Protein AF-G9K355-F1 (afdb_monomer)

InterPro domains:
  IPR012674 Calycin [G3DSA:2.40.128.20] (69-148)
  IPR012674 Calycin [SSF50814] (3-148)
  IPR018804 Luciferase catalytic domain [PF10285] (1-148)

Sequence (148 aa):
EVISIADNLLAQSELDNTLALQNFKAPCPELTKEQAAMCKGFDYGNKRLKLPCGPLPWPAGLPAPGYVPKTDPRHGRWITVSGGQAAFIKEAITSGMLRASEAKKIFAETDHHQTGGMYLRINQHGDVCTVDPFVAKFARAKRTWKSG

Structure (mmCIF, N/CA/C/O backbone):
data_AF-G9K355-F1
#
_entry.id   AF-G9K355-F1
#
loop_
_atom_site.group_PDB
_atom_site.id
_atom_site.type_symbol
_atom_site.label_atom_id
_atom_site.label_alt_id
_atom_site.label_comp_id
_atom_site.label_asym_id
_atom_site.label_entity_id
_atom_site.label_seq_id
_atom_site.pdbx_PDB_ins_code
_atom_site.Cartn_x
_atom_site.Cartn_y
_atom_site.Cartn_z
_atom_site.occupancy
_atom_site.B_iso_or_equiv
_atom_site.auth_seq_id
_atom_site.auth_comp_id
_atom_site.auth_asym_id
_atom_site.auth_atom_id
_atom_site.pdbx_PDB_model_num
ATOM 1 N N . GLU A 1 1 ? -10.717 -1.298 25.288 1.00 92.12 1 GLU A N 1
ATOM 2 C CA . GLU A 1 1 ? -9.354 -0.724 25.373 1.00 92.12 1 GLU A CA 1
ATOM 3 C C . GLU A 1 1 ? -8.768 -0.419 23.996 1.00 92.12 1 GLU A C 1
ATOM 5 O O . GLU A 1 1 ? -8.706 0.751 23.654 1.00 92.12 1 GLU A O 1
ATOM 10 N N . VAL A 1 2 ? -8.438 -1.419 23.165 1.00 95.62 2 VAL A N 1
ATOM 11 C CA . VAL A 1 2 ? -7.789 -1.209 21.844 1.00 95.62 2 VAL A CA 1
ATOM 12 C C . VAL A 1 2 ? -8.532 -0.230 20.924 1.00 95.62 2 VAL A C 1
ATOM 14 O O . VAL A 1 2 ? -7.889 0.594 20.288 1.00 95.62 2 VAL A O 1
ATOM 17 N N . ILE A 1 3 ? -9.869 -0.278 20.881 1.00 94.44 3 ILE A N 1
ATOM 18 C CA . ILE A 1 3 ? -10.679 0.633 20.050 1.00 94.44 3 ILE A CA 1
ATOM 19 C C . ILE A 1 3 ? -10.482 2.093 20.480 1.00 94.44 3 ILE A C 1
ATOM 21 O O . ILE A 1 3 ? -10.147 2.926 19.656 1.00 94.44 3 ILE A O 1
ATOM 25 N N . SER A 1 4 ? -10.565 2.383 21.782 1.00 96.50 4 SER A N 1
ATOM 26 C CA . SER A 1 4 ? -10.357 3.740 22.305 1.00 96.50 4 SER A CA 1
ATOM 27 C C . SER A 1 4 ? -8.949 4.267 22.015 1.00 96.50 4 SER A C 1
ATOM 29 O O . SER A 1 4 ? -8.782 5.456 21.748 1.00 96.50 4 SER A O 1
ATOM 31 N N . ILE A 1 5 ? -7.940 3.389 22.024 1.00 97.81 5 ILE A N 1
ATOM 32 C CA . ILE A 1 5 ? -6.581 3.756 21.612 1.00 97.81 5 ILE A CA 1
ATOM 33 C C . ILE A 1 5 ? -6.556 4.081 20.114 1.00 97.81 5 ILE A C 1
ATOM 35 O O . ILE A 1 5 ? -5.991 5.099 19.729 1.00 97.81 5 ILE A O 1
ATOM 39 N N . ALA A 1 6 ? -7.176 3.247 19.277 1.00 96.50 6 ALA A N 1
ATOM 40 C CA . ALA A 1 6 ? -7.232 3.459 17.834 1.00 96.50 6 ALA A CA 1
ATOM 41 C C . ALA A 1 6 ? -7.961 4.762 17.462 1.00 96.50 6 ALA A C 1
ATOM 43 O O . ALA A 1 6 ? -7.478 5.485 16.595 1.00 96.50 6 ALA A O 1
ATOM 44 N N . ASP A 1 7 ? -9.056 5.094 18.147 1.00 96.50 7 ASP A N 1
ATOM 45 C CA . ASP A 1 7 ? -9.808 6.335 17.929 1.00 96.50 7 ASP A CA 1
ATOM 46 C C . ASP A 1 7 ? -8.967 7.570 18.288 1.00 96.50 7 ASP A C 1
ATOM 48 O O . ASP A 1 7 ? -8.933 8.548 17.542 1.00 96.50 7 ASP A O 1
ATOM 52 N N . ASN A 1 8 ? -8.222 7.510 19.398 1.00 97.38 8 ASN A N 1
ATOM 53 C CA . ASN A 1 8 ? -7.298 8.578 19.783 1.00 97.38 8 ASN A CA 1
ATOM 54 C C . ASN A 1 8 ? -6.145 8.720 18.770 1.00 97.38 8 ASN A C 1
ATOM 56 O O . ASN A 1 8 ? -5.824 9.828 18.347 1.00 97.38 8 ASN A O 1
ATOM 60 N N . LEU A 1 9 ? -5.557 7.605 18.321 1.00 97.81 9 LEU A N 1
ATOM 61 C CA . LEU A 1 9 ? -4.519 7.618 17.283 1.00 97.81 9 LEU A CA 1
ATOM 62 C C . LEU A 1 9 ? -5.033 8.194 15.957 1.00 97.81 9 LEU A C 1
ATOM 64 O O . LEU A 1 9 ? -4.301 8.923 15.291 1.00 97.81 9 LEU A O 1
ATOM 68 N N . LEU A 1 10 ? -6.284 7.905 15.587 1.00 97.19 10 LEU A N 1
ATOM 69 C CA . LEU A 1 10 ? -6.912 8.477 14.399 1.00 97.19 10 LEU A CA 1
ATOM 70 C C . LEU A 1 10 ? -7.043 10.000 14.527 1.00 97.19 10 LEU A C 1
ATOM 72 O O . LEU A 1 10 ? -6.607 10.714 13.628 1.00 97.19 10 LEU A O 1
ATOM 76 N N . ALA A 1 11 ? -7.538 10.501 15.662 1.00 96.94 11 ALA A N 1
ATOM 77 C CA . ALA A 1 11 ? -7.627 11.941 15.910 1.00 96.94 11 ALA A CA 1
ATOM 78 C C . ALA A 1 11 ? -6.247 12.630 15.892 1.00 96.94 11 ALA A C 1
ATOM 80 O O . ALA A 1 11 ? -6.094 13.714 15.335 1.00 96.94 11 ALA A O 1
ATOM 81 N N . GLN A 1 12 ? -5.215 11.992 16.455 1.00 97.12 12 GLN A N 1
ATOM 82 C CA . GLN A 1 12 ? -3.846 12.520 16.418 1.00 97.12 12 GLN A CA 1
ATOM 83 C C . GLN A 1 12 ? -3.256 12.535 15.004 1.00 97.12 12 GLN A C 1
ATOM 85 O O . GLN A 1 12 ? -2.474 13.430 14.687 1.00 97.12 12 GLN A O 1
ATOM 90 N N . SER A 1 13 ? -3.637 11.581 14.148 1.00 96.38 13 SER A N 1
ATOM 91 C CA . SER A 1 13 ? -3.118 11.496 12.779 1.00 96.38 13 SER A CA 1
ATOM 92 C C . SER A 1 13 ? -3.482 12.708 11.914 1.00 96.38 13 SER A C 1
ATOM 94 O O . SER A 1 13 ? -2.720 13.060 11.018 1.00 96.38 13 SER A O 1
ATOM 96 N N . GLU A 1 14 ? -4.587 13.398 12.215 1.00 95.12 14 GLU A N 1
ATOM 97 C CA . GLU A 1 14 ? -5.001 14.624 11.514 1.00 95.12 14 GLU A CA 1
ATOM 98 C C . GLU A 1 14 ? -4.123 15.838 11.857 1.00 95.12 14 GLU A C 1
ATOM 100 O O . GLU A 1 14 ? -4.062 16.804 11.097 1.00 95.12 14 GLU A O 1
ATOM 105 N N . LEU A 1 15 ? -3.434 15.792 13.001 1.00 96.50 15 LEU A N 1
ATOM 106 C CA . LEU A 1 15 ? -2.570 16.864 13.502 1.00 96.50 15 LEU A CA 1
ATOM 107 C C . LEU A 1 15 ? -1.079 16.592 13.245 1.00 96.50 15 LEU A C 1
ATOM 109 O O . LEU A 1 15 ? -0.234 17.453 13.516 1.00 96.50 15 LEU A O 1
ATOM 113 N N . ASP A 1 16 ? -0.742 15.399 12.753 1.00 97.12 16 ASP A N 1
ATOM 114 C CA . ASP A 1 16 ? 0.634 14.967 12.545 1.00 97.12 16 ASP A CA 1
ATOM 115 C C . ASP A 1 16 ? 1.295 15.746 11.397 1.00 97.12 16 ASP A C 1
ATOM 117 O O . ASP A 1 16 ? 0.822 15.771 10.263 1.00 97.12 16 ASP A O 1
ATOM 121 N N . ASN A 1 17 ? 2.429 16.377 11.703 1.00 97.06 17 ASN A N 1
ATOM 122 C CA . ASN A 1 17 ? 3.250 17.118 10.746 1.00 97.06 17 ASN A CA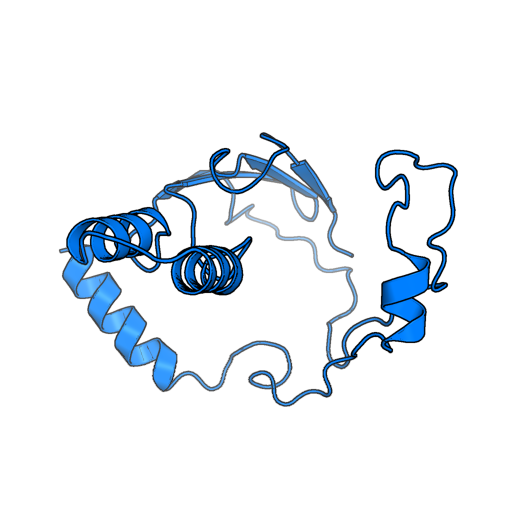 1
ATOM 123 C C . ASN A 1 17 ? 4.588 16.415 10.451 1.00 97.06 17 ASN A C 1
ATOM 125 O O . ASN A 1 17 ? 5.520 17.044 9.936 1.00 97.06 17 ASN A O 1
ATOM 129 N N . THR A 1 18 ? 4.694 15.125 10.777 1.00 97.81 18 THR A N 1
ATOM 130 C CA . THR A 1 18 ? 5.884 14.280 10.586 1.00 97.81 18 THR A CA 1
ATOM 131 C C . THR A 1 18 ? 5.720 13.236 9.474 1.00 97.81 18 THR A C 1
ATOM 133 O O . THR A 1 18 ? 6.563 12.350 9.312 1.00 97.81 18 THR A O 1
ATOM 136 N N . LEU A 1 19 ? 4.667 13.352 8.658 1.00 97.81 19 LEU A N 1
ATOM 137 C CA . LEU A 1 19 ? 4.384 12.428 7.565 1.00 97.81 19 LEU A CA 1
ATOM 138 C C . LEU A 1 19 ? 5.457 12.510 6.463 1.00 97.81 19 LEU A C 1
ATOM 140 O O . LEU A 1 19 ? 6.082 13.547 6.210 1.00 97.81 19 LEU A O 1
ATOM 144 N N . ALA A 1 20 ? 5.651 11.388 5.766 1.00 96.56 20 ALA A N 1
ATOM 145 C CA . ALA A 1 20 ? 6.622 11.267 4.682 1.00 96.56 20 ALA A CA 1
ATOM 146 C C . ALA A 1 20 ? 6.369 12.276 3.542 1.00 96.56 20 ALA A C 1
ATOM 148 O O . ALA A 1 20 ? 5.299 12.874 3.425 1.00 96.56 20 ALA A O 1
ATOM 149 N N . LEU A 1 21 ? 7.370 12.449 2.668 1.00 96.94 21 LEU A N 1
ATOM 150 C CA . LEU A 1 21 ? 7.280 13.331 1.494 1.00 96.94 21 LEU A CA 1
ATOM 151 C C . LEU A 1 21 ? 6.890 14.777 1.861 1.00 96.94 21 LEU A C 1
ATOM 153 O O . LEU A 1 21 ? 6.115 15.421 1.156 1.00 96.94 21 LEU A O 1
ATOM 157 N N . GLN A 1 22 ? 7.437 15.279 2.975 1.00 96.56 22 GLN A N 1
ATOM 158 C CA . GLN A 1 22 ? 7.167 16.622 3.507 1.00 96.56 22 GLN A CA 1
ATOM 159 C C . GLN A 1 22 ? 5.674 16.841 3.803 1.00 96.56 22 GLN A C 1
ATOM 161 O O . GLN A 1 22 ? 5.099 17.850 3.396 1.00 96.56 22 GLN A O 1
ATOM 166 N N . ASN A 1 23 ? 5.033 15.890 4.487 1.00 96.81 23 ASN A N 1
ATOM 167 C CA . ASN A 1 23 ? 3.577 15.847 4.649 1.00 96.81 23 ASN A CA 1
ATOM 168 C C . ASN A 1 23 ? 2.828 15.811 3.311 1.00 96.81 23 ASN A C 1
ATOM 170 O O . ASN A 1 23 ? 1.872 16.555 3.105 1.00 96.81 23 ASN A O 1
ATOM 174 N N . PHE A 1 24 ? 3.313 14.979 2.384 1.00 96.94 24 PHE A N 1
ATOM 175 C CA . PHE A 1 24 ? 2.793 14.845 1.016 1.00 96.94 24 PHE A CA 1
ATOM 176 C C . PHE A 1 24 ? 2.769 16.149 0.195 1.00 96.94 24 PHE A C 1
ATOM 178 O O . PHE A 1 24 ? 2.053 16.242 -0.799 1.00 96.94 24 PHE A O 1
ATOM 185 N N . LYS A 1 25 ? 3.570 17.153 0.579 1.00 96.94 25 LYS A N 1
ATOM 186 C CA . LYS A 1 25 ? 3.721 18.416 -0.165 1.00 96.94 25 LYS A CA 1
ATOM 187 C C . LYS A 1 25 ? 4.768 18.328 -1.274 1.00 96.94 25 LYS A C 1
ATOM 189 O O . LYS A 1 25 ? 4.823 19.211 -2.127 1.00 96.94 25 LYS A O 1
ATOM 194 N N . ALA A 1 26 ? 5.615 17.296 -1.260 1.00 97.00 26 ALA A N 1
ATOM 195 C CA . ALA A 1 26 ? 6.572 17.074 -2.335 1.00 97.00 26 ALA A CA 1
ATOM 196 C C . ALA A 1 26 ? 5.842 16.813 -3.672 1.00 97.00 26 ALA A C 1
ATOM 198 O O . ALA A 1 26 ? 4.801 16.151 -3.673 1.00 97.00 26 ALA A O 1
ATOM 199 N N . PRO A 1 27 ? 6.373 17.287 -4.816 1.00 97.38 27 PRO A N 1
ATOM 200 C CA . PRO A 1 27 ? 5.749 17.068 -6.119 1.00 97.38 27 PRO A CA 1
ATOM 201 C C . PRO A 1 27 ? 5.532 15.579 -6.427 1.00 97.38 27 PRO A C 1
ATOM 203 O O . PRO A 1 27 ? 6.479 14.789 -6.459 1.00 97.38 27 PRO A O 1
ATOM 206 N N . CYS A 1 28 ? 4.277 15.206 -6.679 1.00 97.81 28 CYS A N 1
ATOM 207 C CA . CYS A 1 28 ? 3.904 13.850 -7.064 1.00 97.81 28 CYS A CA 1
ATOM 208 C C . CYS A 1 28 ? 4.003 13.698 -8.591 1.00 97.81 28 CYS A C 1
ATOM 210 O O . CYS A 1 28 ? 3.416 14.512 -9.308 1.00 97.81 28 CYS A O 1
ATOM 212 N N . PRO A 1 29 ? 4.734 12.701 -9.116 1.00 97.38 29 PRO A N 1
ATOM 213 C CA . PRO A 1 29 ? 4.760 12.450 -10.546 1.00 97.38 29 PRO A CA 1
ATOM 214 C C . PRO A 1 29 ? 3.432 11.849 -11.016 1.00 97.38 29 PRO A C 1
ATOM 216 O O . PRO A 1 29 ? 2.799 11.067 -10.307 1.00 97.38 29 PRO A O 1
ATOM 219 N N . GLU A 1 30 ? 3.055 12.149 -12.253 1.00 97.50 30 GLU A N 1
ATOM 220 C CA . GLU A 1 30 ? 1.852 11.618 -12.887 1.00 97.50 30 GLU A CA 1
ATOM 221 C C . GLU A 1 30 ? 2.193 11.123 -14.296 1.00 97.50 30 GLU A C 1
ATOM 223 O O . GLU A 1 30 ? 2.982 11.745 -15.010 1.00 97.50 30 GLU A O 1
ATOM 228 N N . LEU A 1 31 ? 1.625 9.981 -14.689 1.00 97.31 31 LEU A N 1
ATOM 229 C CA . LEU A 1 31 ? 1.750 9.487 -16.059 1.00 97.31 31 LEU A CA 1
ATOM 230 C C . LEU A 1 31 ? 0.796 10.256 -16.968 1.00 97.31 31 LEU A C 1
ATOM 232 O O . LEU A 1 31 ? -0.365 10.468 -16.620 1.00 97.31 31 LEU A O 1
ATOM 236 N N . THR A 1 32 ? 1.247 10.605 -18.170 1.00 97.88 32 THR A N 1
ATOM 237 C CA . THR A 1 32 ? 0.348 11.214 -19.155 1.00 97.88 32 THR A CA 1
ATOM 238 C C . THR A 1 32 ? -0.700 10.207 -19.639 1.00 97.88 32 THR A C 1
ATOM 240 O O . THR A 1 32 ? -0.538 8.985 -19.518 1.00 97.88 32 THR A O 1
ATOM 243 N N . LYS A 1 33 ? -1.783 10.707 -20.248 1.00 97.81 33 LYS A N 1
ATOM 244 C CA . LYS A 1 33 ? -2.827 9.850 -20.837 1.00 97.81 33 LYS A CA 1
ATOM 245 C C . LYS A 1 33 ? -2.252 8.906 -21.894 1.00 97.81 33 LYS A C 1
ATOM 247 O O . LYS A 1 33 ? -2.664 7.750 -21.972 1.00 97.81 33 LYS A O 1
ATOM 252 N N . GLU A 1 34 ? -1.284 9.378 -22.671 1.00 97.25 34 GLU A N 1
ATOM 253 C CA . GLU A 1 34 ? -0.599 8.609 -23.709 1.00 97.25 34 GLU A CA 1
ATOM 254 C C . GLU A 1 34 ? 0.245 7.493 -23.087 1.00 97.25 34 GLU A C 1
ATOM 256 O O . GLU A 1 34 ? 0.138 6.342 -23.506 1.00 97.25 34 GLU A O 1
ATOM 261 N N . GLN A 1 35 ? 1.023 7.797 -22.042 1.00 97.69 35 GLN A N 1
ATOM 262 C CA . GLN A 1 35 ? 1.815 6.797 -21.318 1.00 97.69 35 GLN A CA 1
ATOM 263 C C . GLN A 1 35 ? 0.931 5.708 -20.697 1.00 97.69 35 GLN A C 1
ATOM 265 O O . GLN A 1 35 ? 1.237 4.520 -20.812 1.00 97.69 35 GLN A O 1
ATOM 270 N N . ALA A 1 36 ? -0.189 6.094 -20.080 1.00 97.25 36 ALA A N 1
ATOM 271 C CA . ALA A 1 36 ? -1.155 5.144 -19.535 1.00 97.25 36 ALA A CA 1
ATOM 272 C C . ALA A 1 36 ? -1.782 4.269 -20.637 1.00 97.25 36 ALA A C 1
ATOM 274 O O . ALA A 1 36 ? -1.924 3.056 -20.460 1.00 97.25 36 ALA A O 1
ATOM 275 N N . ALA A 1 37 ? -2.110 4.859 -21.792 1.00 97.38 37 ALA A N 1
ATOM 276 C CA . ALA A 1 37 ? -2.657 4.131 -22.933 1.00 97.38 37 ALA A CA 1
ATOM 277 C C . ALA A 1 37 ? -1.663 3.106 -23.506 1.00 97.38 37 ALA A C 1
ATOM 279 O O . ALA A 1 37 ? -2.071 1.984 -23.806 1.00 97.38 37 ALA A O 1
ATOM 280 N N . MET A 1 38 ? -0.370 3.444 -23.590 1.00 97.12 38 MET A N 1
ATOM 281 C CA . MET A 1 38 ? 0.685 2.528 -24.059 1.00 97.12 38 MET A CA 1
ATOM 282 C C . MET A 1 38 ? 0.816 1.266 -23.196 1.00 97.12 38 MET A C 1
ATOM 284 O O . MET A 1 38 ? 1.200 0.211 -23.693 1.00 97.12 38 MET A O 1
ATOM 288 N N . CYS A 1 39 ? 0.503 1.360 -21.904 1.00 97.31 39 CYS A N 1
ATOM 289 C CA . CYS A 1 39 ? 0.598 0.240 -20.969 1.00 97.31 39 CYS A CA 1
ATOM 290 C C . CYS A 1 39 ? -0.654 -0.656 -20.954 1.00 97.31 39 CYS A C 1
ATOM 292 O O . CYS A 1 39 ? -0.656 -1.711 -20.313 1.00 97.31 39 CYS A O 1
ATOM 294 N N . LYS A 1 40 ? -1.734 -0.276 -21.648 1.00 97.38 40 LYS A N 1
ATOM 295 C CA . LYS A 1 40 ? -2.981 -1.046 -21.652 1.00 97.38 40 LYS A CA 1
ATOM 296 C C . LYS A 1 40 ? -2.790 -2.385 -22.374 1.00 97.38 40 LYS A C 1
ATOM 298 O O . LYS A 1 40 ? -2.435 -2.423 -23.544 1.00 97.38 40 LYS A O 1
ATOM 303 N N . GLY A 1 41 ? -3.072 -3.487 -21.676 1.00 96.94 41 GLY A N 1
ATOM 304 C CA . GLY A 1 41 ? -2.901 -4.845 -22.208 1.00 96.94 41 GLY A CA 1
ATOM 305 C C . GLY A 1 41 ? -1.461 -5.371 -22.159 1.00 96.94 41 GLY A C 1
ATOM 306 O O . GLY A 1 41 ? -1.195 -6.439 -22.703 1.00 96.94 41 GLY A O 1
ATOM 307 N N . PHE A 1 42 ? -0.540 -4.651 -21.510 1.00 97.69 42 PHE A N 1
ATOM 308 C CA . PHE A 1 42 ? 0.834 -5.106 -21.316 1.00 97.69 42 PHE A CA 1
ATOM 309 C C . PHE A 1 42 ? 0.909 -6.368 -20.438 1.00 97.69 42 PHE A C 1
ATOM 311 O O . PHE A 1 42 ? 0.195 -6.496 -19.442 1.00 97.69 42 PHE A O 1
ATOM 318 N N . ASP A 1 43 ? 1.818 -7.286 -20.775 1.00 97.38 43 ASP A N 1
ATOM 319 C CA . ASP A 1 43 ? 2.098 -8.477 -19.969 1.00 97.38 43 ASP A CA 1
ATOM 320 C C . ASP A 1 43 ? 3.027 -8.139 -18.789 1.00 97.38 43 ASP A C 1
ATOM 322 O O . ASP A 1 43 ? 4.250 -8.283 -18.853 1.00 97.38 43 ASP A O 1
ATOM 326 N N . TYR A 1 44 ? 2.423 -7.712 -17.676 1.00 96.56 44 TYR A N 1
ATOM 327 C CA . TYR A 1 44 ? 3.120 -7.407 -16.418 1.00 96.56 44 TYR A CA 1
ATOM 328 C C . TYR A 1 44 ? 3.780 -8.628 -15.748 1.00 96.56 44 TYR A C 1
ATOM 330 O O . TYR A 1 44 ? 4.545 -8.464 -14.793 1.00 96.56 44 TYR A O 1
ATOM 338 N N . GLY A 1 45 ? 3.486 -9.852 -16.201 1.00 96.00 45 GLY A N 1
ATOM 339 C CA . GLY A 1 45 ? 4.111 -11.075 -15.694 1.00 96.00 45 GLY A CA 1
ATOM 340 C C . GLY A 1 45 ? 5.473 -11.358 -16.330 1.00 96.00 45 GLY A C 1
ATOM 341 O O . GLY A 1 45 ? 6.306 -12.048 -15.730 1.00 96.00 45 GLY A O 1
ATOM 342 N N . ASN A 1 46 ? 5.731 -10.811 -17.519 1.00 97.06 46 ASN A N 1
ATOM 343 C CA . ASN A 1 46 ? 6.932 -11.113 -18.281 1.00 97.06 46 ASN A CA 1
ATOM 344 C C . ASN A 1 46 ? 8.107 -10.197 -17.921 1.00 97.06 46 ASN A C 1
ATOM 346 O O . ASN A 1 46 ? 8.254 -9.078 -18.407 1.00 97.06 46 ASN A O 1
ATOM 350 N N . LYS A 1 47 ? 9.029 -10.744 -17.126 1.00 96.69 47 LYS A N 1
ATOM 351 C CA . LYS A 1 47 ? 10.227 -10.041 -16.638 1.00 96.69 47 LYS A CA 1
ATOM 352 C C . LYS A 1 47 ? 11.251 -9.680 -17.723 1.00 96.69 47 LYS A C 1
ATOM 354 O O . LYS A 1 47 ? 12.224 -9.002 -17.409 1.00 96.69 47 LYS A O 1
ATOM 359 N N . ARG A 1 48 ? 11.090 -10.164 -18.962 1.00 97.31 48 ARG A N 1
ATOM 360 C CA . ARG A 1 48 ? 11.984 -9.841 -20.091 1.00 97.31 48 ARG A CA 1
ATOM 361 C C . ARG A 1 48 ? 11.533 -8.602 -20.863 1.00 97.31 48 ARG A C 1
ATOM 363 O O . ARG A 1 48 ? 12.315 -8.072 -21.649 1.00 97.31 48 ARG A O 1
ATOM 370 N N . LEU A 1 49 ? 10.293 -8.158 -20.666 1.00 97.62 49 LEU A N 1
ATOM 371 C CA . LEU A 1 49 ? 9.75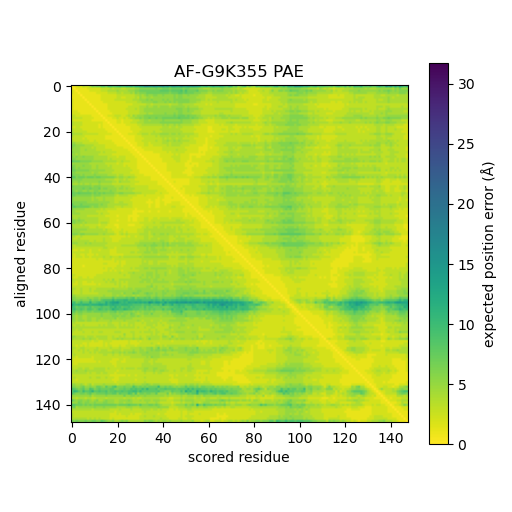1 -6.993 -21.350 1.00 97.62 49 LEU A CA 1
ATOM 372 C C . LEU A 1 49 ? 10.086 -5.712 -20.585 1.00 97.62 49 LEU A C 1
ATOM 374 O O . LEU A 1 49 ? 10.039 -5.665 -19.356 1.00 97.62 49 LEU A O 1
ATOM 378 N N . LYS A 1 50 ? 10.406 -4.656 -21.334 1.00 97.81 50 LYS A N 1
ATOM 379 C CA . LYS A 1 50 ? 10.493 -3.296 -20.796 1.00 97.81 50 LYS A CA 1
ATOM 380 C C . LYS A 1 50 ? 9.098 -2.684 -20.760 1.00 97.81 50 LYS A C 1
ATOM 382 O O . LYS A 1 50 ? 8.268 -2.992 -21.613 1.00 97.81 50 LYS A O 1
ATOM 387 N N . LEU A 1 51 ? 8.862 -1.804 -19.793 1.00 97.81 51 LEU A N 1
ATOM 388 C CA . LEU A 1 51 ? 7.593 -1.098 -19.692 1.00 97.81 51 LEU A CA 1
ATOM 389 C C . LEU A 1 51 ? 7.401 -0.177 -20.920 1.00 97.81 51 LEU A C 1
ATOM 391 O O . LEU A 1 51 ? 8.336 0.558 -21.253 1.00 97.81 51 LEU A O 1
ATOM 395 N N . PRO A 1 52 ? 6.229 -0.185 -21.586 1.00 97.56 52 PRO A N 1
ATOM 396 C CA . PRO A 1 52 ? 6.014 0.578 -22.819 1.00 97.56 52 PRO A CA 1
ATOM 397 C C . PRO A 1 52 ? 6.189 2.091 -22.666 1.00 97.56 52 PRO A C 1
ATOM 399 O O . PRO A 1 52 ? 6.697 2.745 -23.570 1.00 97.56 52 PRO A O 1
ATOM 402 N N . CYS A 1 53 ? 5.822 2.651 -21.511 1.00 97.44 53 CYS A N 1
ATOM 403 C CA . CYS A 1 53 ? 5.931 4.084 -21.239 1.00 97.44 53 CYS A CA 1
ATOM 404 C C . CYS A 1 53 ? 7.344 4.545 -20.827 1.00 97.44 53 CYS A C 1
ATOM 406 O O . CYS A 1 53 ? 7.513 5.691 -20.411 1.00 97.44 53 CYS A O 1
ATOM 408 N N . GLY A 1 54 ? 8.349 3.668 -20.913 1.00 96.94 54 GLY A N 1
ATOM 409 C CA . GLY A 1 54 ? 9.710 3.946 -20.463 1.00 96.94 54 GLY A CA 1
ATOM 410 C C . GLY A 1 54 ? 9.897 3.798 -18.945 1.00 96.94 54 GLY A C 1
ATOM 411 O O . GLY A 1 54 ? 9.058 3.200 -18.265 1.00 96.94 54 GLY A O 1
ATOM 412 N N . PRO A 1 55 ? 11.029 4.285 -18.402 1.00 97.62 55 PRO A N 1
ATOM 413 C CA . PRO A 1 55 ? 11.295 4.265 -16.967 1.00 97.62 55 PRO A CA 1
ATOM 414 C C . PRO A 1 55 ? 10.230 5.045 -16.192 1.00 97.62 55 PRO A C 1
ATOM 416 O O . PRO A 1 55 ? 9.917 6.182 -16.540 1.00 97.62 55 PRO A O 1
ATOM 419 N N . LEU A 1 56 ? 9.697 4.447 -15.125 1.00 97.88 56 LEU A N 1
AT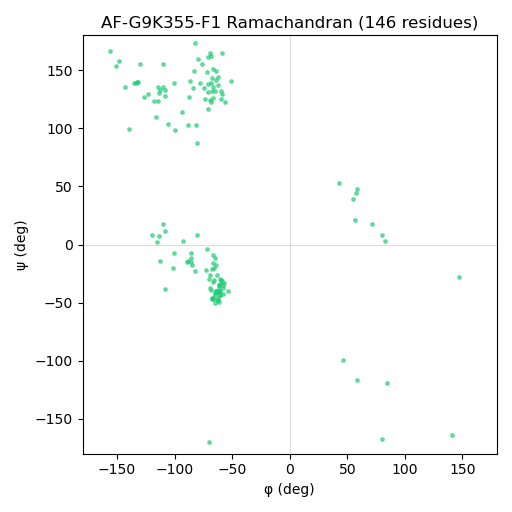OM 420 C CA . LEU A 1 56 ? 8.765 5.148 -14.247 1.00 97.88 56 LEU A CA 1
ATOM 421 C C . LEU A 1 56 ? 9.495 6.258 -13.474 1.00 97.88 56 LEU A C 1
ATOM 423 O O . LEU A 1 56 ? 10.614 6.030 -13.003 1.00 97.88 56 LEU A O 1
ATOM 427 N N . PRO A 1 57 ? 8.879 7.441 -13.320 1.00 97.06 57 PRO A N 1
ATOM 428 C CA . PRO A 1 57 ? 9.451 8.510 -12.519 1.00 97.06 57 PRO A CA 1
ATOM 429 C C . PRO A 1 57 ? 9.469 8.114 -11.039 1.00 97.06 57 PRO A C 1
ATOM 431 O O . PRO A 1 57 ? 8.464 7.667 -10.485 1.00 97.06 57 PRO A O 1
ATOM 434 N N . TRP A 1 58 ? 10.610 8.314 -10.382 1.00 97.31 58 TRP A N 1
ATOM 435 C CA . TRP A 1 58 ? 10.683 8.236 -8.926 1.00 97.31 58 TRP A CA 1
ATOM 436 C C . TRP A 1 58 ? 9.970 9.446 -8.305 1.00 97.31 58 TRP A C 1
ATOM 438 O O . TRP A 1 58 ? 10.143 10.563 -8.801 1.00 97.31 58 TRP A O 1
ATOM 448 N N . PRO A 1 59 ? 9.184 9.269 -7.229 1.00 96.94 59 PRO A N 1
ATOM 449 C CA . PRO A 1 59 ? 8.537 10.389 -6.561 1.00 96.94 59 PRO A CA 1
ATOM 450 C C . PRO A 1 59 ? 9.568 11.303 -5.893 1.00 96.94 59 PRO A C 1
ATOM 452 O O . PRO A 1 59 ? 10.503 10.836 -5.234 1.00 96.94 59 PRO A O 1
ATOM 455 N N . ALA A 1 60 ? 9.392 12.616 -6.053 1.00 96.69 60 ALA A N 1
ATOM 456 C CA . ALA A 1 60 ? 10.289 13.597 -5.461 1.00 96.69 60 ALA A CA 1
ATOM 457 C C . ALA A 1 60 ? 10.254 13.497 -3.927 1.00 96.69 60 ALA A C 1
ATOM 459 O O . ALA A 1 60 ? 9.194 13.364 -3.322 1.00 96.69 60 ALA A O 1
ATOM 460 N N . GLY A 1 61 ? 11.424 13.567 -3.289 1.00 95.44 61 GLY A N 1
ATOM 461 C CA . GLY A 1 61 ? 11.544 13.471 -1.831 1.00 95.44 61 GLY A CA 1
ATOM 46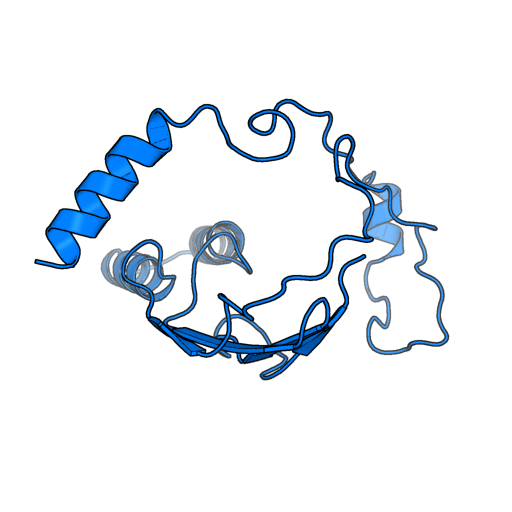2 C C . GLY A 1 61 ? 11.559 12.045 -1.268 1.00 95.44 61 GLY A C 1
ATOM 463 O O . GLY A 1 61 ? 11.635 11.895 -0.048 1.00 95.44 61 GLY A O 1
ATOM 464 N N . LEU A 1 62 ? 11.526 11.002 -2.109 1.00 96.88 62 LEU A N 1
ATOM 465 C CA . LEU A 1 62 ? 11.768 9.634 -1.649 1.00 96.88 62 LEU A CA 1
ATOM 466 C C . LEU A 1 62 ? 13.232 9.481 -1.186 1.00 96.88 62 LEU A C 1
ATOM 468 O O . LEU A 1 62 ? 14.143 9.786 -1.960 1.00 96.88 62 LEU A O 1
ATOM 472 N N . PRO A 1 63 ? 13.492 9.009 0.048 1.00 96.88 63 PRO A N 1
ATOM 473 C CA . PRO A 1 63 ? 14.853 8.785 0.516 1.00 96.88 63 PRO A CA 1
ATOM 474 C C . PRO A 1 63 ? 15.515 7.636 -0.252 1.00 96.88 63 PRO A C 1
ATOM 476 O O . PRO A 1 63 ? 14.882 6.624 -0.556 1.00 96.88 63 PRO A O 1
ATOM 479 N N . ALA A 1 64 ? 16.813 7.778 -0.525 1.00 96.56 64 ALA A N 1
ATOM 480 C CA . ALA A 1 64 ? 17.612 6.705 -1.102 1.00 96.56 64 ALA A CA 1
ATOM 481 C C . ALA A 1 64 ? 17.708 5.502 -0.135 1.00 96.56 64 ALA A C 1
ATOM 483 O O . ALA A 1 64 ? 17.707 5.688 1.088 1.00 96.56 64 ALA A O 1
ATOM 484 N N . PRO A 1 65 ? 17.816 4.266 -0.654 1.00 97.44 65 PRO A N 1
ATOM 485 C CA . PRO A 1 65 ? 18.020 3.089 0.181 1.00 97.44 65 PRO A CA 1
ATOM 486 C C . PRO A 1 65 ? 19.422 3.090 0.815 1.00 97.44 65 PRO A C 1
ATOM 488 O O . PRO A 1 65 ? 20.326 3.800 0.379 1.00 97.44 65 PRO A O 1
ATOM 491 N N . GLY A 1 66 ? 19.617 2.253 1.837 1.00 96.94 66 GLY A N 1
ATOM 492 C CA . GLY A 1 66 ? 20.926 2.029 2.466 1.00 96.94 66 GLY A CA 1
ATOM 493 C C . GLY A 1 66 ? 20.850 1.742 3.964 1.00 96.94 66 GLY A C 1
ATOM 494 O O . GLY A 1 66 ? 21.686 1.021 4.504 1.00 96.94 66 GLY A O 1
ATOM 495 N N . TYR A 1 67 ? 19.817 2.250 4.640 1.00 97.88 67 TYR A N 1
ATOM 496 C CA . TYR A 1 67 ? 19.562 1.902 6.034 1.00 97.88 67 TYR A CA 1
ATOM 497 C C . TYR A 1 67 ? 19.064 0.454 6.163 1.00 97.88 67 TYR A C 1
ATOM 499 O O . TYR A 1 67 ? 18.121 0.052 5.482 1.00 97.88 67 TYR A O 1
ATOM 507 N N . VAL A 1 68 ? 19.668 -0.301 7.086 1.00 98.25 68 VAL A N 1
ATOM 508 C CA . VAL A 1 68 ? 19.297 -1.687 7.405 1.00 98.25 68 VAL A CA 1
ATOM 509 C C . VAL A 1 68 ? 18.792 -1.749 8.853 1.00 98.25 68 VAL A C 1
ATOM 511 O O . VAL A 1 68 ? 19.609 -1.592 9.772 1.00 98.25 68 VAL A O 1
ATOM 514 N N . PRO A 1 69 ? 17.482 -1.980 9.077 1.00 97.50 69 PRO A N 1
ATOM 515 C CA . PRO A 1 69 ? 16.905 -2.195 10.404 1.00 97.50 69 PRO A CA 1
ATOM 516 C C . PRO A 1 69 ? 17.658 -3.262 11.207 1.00 97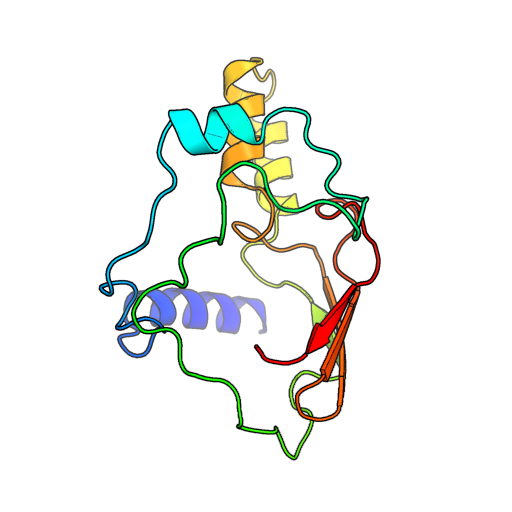.50 69 PRO A C 1
ATOM 518 O O . PRO A 1 69 ? 18.085 -4.272 10.655 1.00 97.50 69 PRO A O 1
ATOM 521 N N . LYS A 1 70 ? 17.836 -3.031 12.513 1.00 97.88 70 LYS A N 1
ATOM 522 C CA . LYS A 1 70 ? 18.648 -3.905 13.384 1.00 97.88 70 LYS A CA 1
ATOM 523 C C . LYS A 1 70 ? 17.841 -4.867 14.250 1.00 97.88 70 LYS A C 1
ATOM 525 O O . LYS A 1 70 ? 18.397 -5.842 14.733 1.00 97.88 70 LYS A O 1
ATOM 530 N N . THR A 1 71 ? 16.560 -4.582 14.461 1.00 97.81 71 THR A N 1
ATOM 531 C CA . THR A 1 71 ? 15.698 -5.309 15.406 1.00 97.81 71 THR A CA 1
ATOM 532 C C . THR A 1 71 ? 14.489 -5.964 14.743 1.00 97.81 71 THR A C 1
ATOM 534 O O . THR A 1 71 ? 13.603 -6.434 15.446 1.00 97.81 71 THR A O 1
ATOM 537 N N . ASP A 1 72 ? 14.424 -5.957 13.408 1.00 97.75 72 ASP A N 1
ATOM 538 C CA . ASP A 1 72 ? 13.306 -6.483 12.614 1.00 97.75 72 ASP A CA 1
ATOM 539 C C . ASP A 1 72 ? 11.909 -6.125 13.173 1.00 97.75 72 ASP A C 1
ATOM 541 O O . ASP A 1 72 ? 11.060 -7.000 13.354 1.00 97.75 72 ASP A O 1
ATOM 545 N N . PRO A 1 73 ? 11.624 -4.830 13.435 1.00 97.94 73 PRO A N 1
ATOM 546 C CA . PRO A 1 73 ? 10.459 -4.412 14.222 1.00 97.94 73 PRO A CA 1
ATOM 547 C C . PRO A 1 73 ? 9.113 -4.707 13.551 1.00 97.94 73 PRO A C 1
ATOM 549 O O . PRO A 1 73 ? 8.073 -4.645 14.200 1.00 97.94 73 PRO A O 1
ATOM 552 N N . ARG A 1 74 ? 9.101 -4.990 12.243 1.00 97.00 74 ARG A N 1
ATOM 553 C CA . ARG A 1 74 ? 7.877 -5.334 11.511 1.00 97.00 74 ARG A CA 1
ATOM 554 C C . ARG A 1 74 ? 7.582 -6.828 11.545 1.00 97.00 74 ARG A C 1
ATOM 556 O O . ARG A 1 74 ? 6.468 -7.203 11.181 1.00 97.00 74 ARG A O 1
ATOM 563 N N . HIS A 1 75 ? 8.543 -7.669 11.935 1.00 98.25 75 HIS A N 1
ATOM 564 C CA . HIS A 1 75 ? 8.367 -9.117 11.959 1.00 98.25 75 HIS A CA 1
ATOM 565 C C . HIS A 1 75 ? 7.207 -9.495 12.888 1.00 98.25 75 HIS A C 1
ATOM 567 O O . HIS A 1 75 ? 7.185 -9.122 14.058 1.00 98.25 75 HIS A O 1
ATOM 573 N N . GLY A 1 76 ? 6.232 -10.244 12.373 1.00 98.00 76 GLY A N 1
ATOM 574 C CA . GLY A 1 76 ? 5.083 -10.689 13.155 1.00 98.00 76 GLY A CA 1
ATOM 575 C C . GLY A 1 76 ? 3.760 -10.656 12.399 1.00 98.00 76 GLY A C 1
ATOM 576 O O . GLY A 1 76 ? 3.702 -10.606 11.166 1.00 98.00 76 GLY A O 1
ATOM 577 N N . ARG A 1 77 ? 2.669 -10.723 13.169 1.00 98.00 77 ARG A N 1
ATOM 578 C CA . ARG A 1 77 ? 1.292 -10.689 12.669 1.00 98.00 77 ARG A CA 1
ATOM 579 C C . ARG A 1 77 ? 0.593 -9.424 13.152 1.00 98.00 77 ARG A C 1
ATOM 581 O O . ARG A 1 77 ? 0.440 -9.223 14.351 1.00 98.00 77 ARG A O 1
ATOM 588 N N . TRP A 1 78 ? 0.099 -8.651 12.198 1.00 97.81 78 TRP A N 1
ATOM 589 C CA . TRP A 1 78 ? -0.606 -7.393 12.396 1.00 97.81 78 TRP A CA 1
ATOM 590 C C . TRP A 1 78 ? -2.083 -7.596 12.082 1.00 97.81 78 TRP A C 1
ATOM 592 O O . TRP A 1 78 ? -2.413 -8.202 11.060 1.00 97.81 78 TRP A O 1
ATOM 602 N N . ILE A 1 79 ? -2.962 -7.111 12.955 1.00 97.38 79 ILE A N 1
ATOM 603 C CA . ILE A 1 79 ? -4.415 -7.180 12.783 1.00 97.38 79 ILE A CA 1
ATOM 604 C C . ILE A 1 79 ? -4.940 -5.766 12.585 1.00 97.38 79 ILE A C 1
ATOM 606 O O . ILE A 1 79 ? -4.573 -4.853 13.323 1.00 97.38 79 ILE A O 1
ATOM 610 N N . THR A 1 80 ? -5.785 -5.590 11.577 1.00 96.94 80 THR A N 1
ATOM 611 C CA . THR A 1 80 ? -6.363 -4.287 11.256 1.00 96.94 80 THR A CA 1
ATOM 612 C C . THR A 1 80 ? -7.420 -3.920 12.289 1.00 96.94 80 THR A C 1
ATOM 614 O O . THR A 1 80 ? -8.363 -4.679 12.502 1.00 96.94 80 THR A O 1
ATOM 617 N N . VAL A 1 81 ? -7.269 -2.749 12.909 1.00 96.12 81 VAL A N 1
ATOM 618 C CA . VAL A 1 81 ? -8.194 -2.231 13.936 1.00 96.12 81 VAL A CA 1
ATOM 619 C C . VAL A 1 81 ? -8.968 -0.988 13.484 1.00 96.12 81 VAL A C 1
ATOM 621 O O . VAL A 1 81 ? -9.965 -0.645 14.102 1.00 96.12 81 VAL A O 1
ATOM 624 N N . SER A 1 82 ? -8.548 -0.346 12.389 1.00 96.00 82 SER A N 1
ATOM 625 C CA . SER A 1 82 ? -9.239 0.766 11.724 1.00 96.00 82 SER A CA 1
ATOM 626 C C . SER A 1 82 ? -8.906 0.760 10.221 1.00 96.00 82 SER A C 1
ATOM 628 O O . SER A 1 82 ? -7.875 0.213 9.823 1.00 96.00 82 SER A O 1
ATOM 630 N N . GLY A 1 83 ? -9.790 1.302 9.375 1.00 94.88 83 GLY A N 1
ATOM 631 C CA . GLY A 1 83 ? -9.569 1.436 7.923 1.00 94.88 83 GLY A CA 1
ATOM 632 C C . GLY A 1 83 ? -9.620 0.135 7.100 1.00 94.88 83 GLY A C 1
ATOM 633 O O . GLY A 1 83 ? -9.119 0.090 5.976 1.00 94.88 83 GLY A O 1
ATOM 634 N N . GLY A 1 84 ? -10.192 -0.948 7.635 1.00 95.19 84 GLY A N 1
ATOM 635 C CA . GLY A 1 84 ? -10.324 -2.224 6.921 1.00 95.19 84 GLY A CA 1
ATOM 636 C C . GLY A 1 84 ? -11.409 -2.192 5.838 1.00 95.19 84 GLY A C 1
ATOM 637 O O . GLY A 1 84 ? -12.534 -1.772 6.101 1.00 95.19 84 GLY A O 1
ATOM 638 N N . GLN A 1 85 ? -11.115 -2.714 4.641 1.00 94.94 85 GLN A N 1
ATOM 639 C CA . GLN A 1 85 ? -12.048 -2.696 3.501 1.00 94.94 85 GLN A CA 1
ATOM 640 C C . GLN A 1 85 ? -13.398 -3.362 3.805 1.00 94.94 85 GLN A C 1
ATOM 642 O O . GLN A 1 85 ? -14.431 -2.938 3.295 1.00 94.94 85 GLN A O 1
ATOM 647 N N . ALA A 1 86 ? -13.407 -4.396 4.651 1.00 92.81 86 ALA A N 1
ATOM 648 C CA . ALA A 1 86 ? -14.627 -5.113 5.013 1.00 92.81 86 ALA A CA 1
ATOM 649 C C . ALA A 1 86 ? -15.692 -4.200 5.651 1.00 92.81 86 ALA A C 1
ATOM 651 O O . ALA A 1 86 ? -16.881 -4.436 5.448 1.00 92.81 86 ALA A O 1
ATOM 652 N N . ALA A 1 87 ? -15.283 -3.149 6.375 1.00 93.38 87 ALA A N 1
ATOM 653 C CA . ALA A 1 87 ? -16.209 -2.170 6.945 1.00 93.38 87 ALA A CA 1
ATOM 654 C C . ALA A 1 87 ? -16.919 -1.364 5.843 1.00 93.38 87 ALA A C 1
ATOM 656 O O . ALA A 1 87 ? -18.145 -1.297 5.834 1.00 93.38 87 ALA A O 1
ATOM 657 N N . PHE A 1 88 ? -16.164 -0.868 4.857 1.00 93.88 88 PHE A N 1
ATOM 658 C CA . PHE A 1 88 ? -16.706 -0.143 3.702 1.00 93.88 88 PHE A CA 1
ATOM 659 C C . PHE A 1 88 ? -17.604 -1.025 2.826 1.00 93.88 88 PHE A C 1
ATOM 661 O O . PHE A 1 88 ? -18.662 -0.593 2.378 1.00 93.88 88 PHE A O 1
ATOM 668 N N . ILE A 1 89 ? -17.228 -2.292 2.612 1.00 92.31 89 ILE A N 1
ATOM 669 C CA . ILE A 1 89 ? -18.068 -3.246 1.872 1.00 92.31 89 ILE A CA 1
ATOM 670 C C . ILE A 1 89 ? -19.382 -3.497 2.622 1.00 92.31 89 ILE A C 1
ATOM 672 O O . ILE A 1 89 ? -20.439 -3.550 2.001 1.00 92.31 89 ILE A O 1
ATOM 676 N N . LYS A 1 90 ? -19.346 -3.630 3.953 1.00 93.38 90 LYS A N 1
ATOM 677 C CA . LYS A 1 90 ? -20.559 -3.807 4.761 1.00 93.38 90 LYS A CA 1
ATOM 678 C C . LYS A 1 90 ? -21.488 -2.594 4.661 1.00 93.38 90 LYS A C 1
ATOM 680 O O . LYS A 1 90 ? -22.699 -2.771 4.542 1.00 93.38 90 LYS A O 1
ATOM 685 N N . GLU A 1 91 ? -20.937 -1.387 4.678 1.00 93.25 91 GLU A N 1
ATOM 686 C CA . GLU A 1 91 ? -21.695 -0.149 4.474 1.00 93.25 91 GLU A CA 1
ATOM 687 C C . GLU A 1 91 ? -22.329 -0.099 3.075 1.00 93.25 91 GLU A C 1
ATOM 689 O O . GLU A 1 91 ? -23.533 0.121 2.952 1.00 93.25 91 GLU A O 1
ATOM 694 N N . ALA A 1 92 ? -21.561 -0.438 2.037 1.00 91.81 92 ALA A N 1
ATOM 695 C CA . ALA A 1 92 ? -22.047 -0.543 0.663 1.00 91.81 92 ALA A CA 1
ATOM 696 C C . ALA A 1 92 ? -23.143 -1.608 0.477 1.00 91.81 92 ALA A C 1
ATOM 698 O O . ALA A 1 92 ? -24.057 -1.424 -0.316 1.00 91.81 92 ALA A O 1
ATOM 699 N N . ILE A 1 93 ? -23.082 -2.726 1.203 1.00 90.06 93 ILE A N 1
ATOM 700 C CA . ILE A 1 93 ? -24.157 -3.731 1.198 1.00 90.06 93 ILE A CA 1
ATOM 701 C C . ILE A 1 93 ? -25.411 -3.179 1.892 1.00 90.06 93 ILE A C 1
ATOM 703 O O . ILE A 1 93 ? -26.532 -3.442 1.461 1.00 90.06 93 ILE A O 1
ATOM 707 N N . THR A 1 94 ? -25.230 -2.401 2.962 1.00 92.94 94 THR A N 1
ATOM 708 C CA . THR A 1 94 ? -26.334 -1.843 3.758 1.00 92.94 94 THR A CA 1
ATOM 709 C C . THR A 1 94 ? -27.116 -0.774 2.990 1.00 92.94 94 THR A C 1
ATOM 711 O O . THR A 1 94 ? -28.310 -0.610 3.232 1.00 92.94 94 THR A O 1
ATOM 714 N N . SER A 1 95 ? -26.499 -0.094 2.017 1.00 89.81 95 SER A N 1
ATOM 715 C CA . SER A 1 95 ? -27.199 0.856 1.140 1.00 89.81 95 SER A CA 1
ATOM 716 C C . SER A 1 95 ? -28.142 0.191 0.120 1.00 89.81 95 SER A C 1
ATOM 718 O O . SER A 1 95 ? -28.888 0.887 -0.571 1.00 89.81 95 SER A O 1
ATOM 720 N N . GLY A 1 96 ? -28.182 -1.145 0.056 1.00 91.25 96 GLY A N 1
ATOM 721 C CA . GLY A 1 96 ? -29.168 -1.897 -0.714 1.00 91.25 96 GLY A CA 1
ATOM 722 C C . GLY A 1 96 ? -28.787 -2.066 -2.185 1.00 91.25 96 GLY A C 1
ATOM 723 O O . GLY A 1 96 ? -27.804 -2.729 -2.512 1.00 91.25 96 GLY A O 1
ATOM 724 N N . MET A 1 97 ? -29.613 -1.549 -3.099 1.00 90.25 97 MET A N 1
ATOM 725 C CA . MET A 1 97 ? -29.421 -1.754 -4.538 1.00 90.25 97 MET A CA 1
ATOM 726 C C . MET A 1 97 ? -28.387 -0.776 -5.104 1.00 90.25 97 MET A C 1
ATOM 728 O O . MET A 1 97 ? -28.705 0.379 -5.374 1.00 90.25 97 MET A O 1
ATOM 732 N N . LEU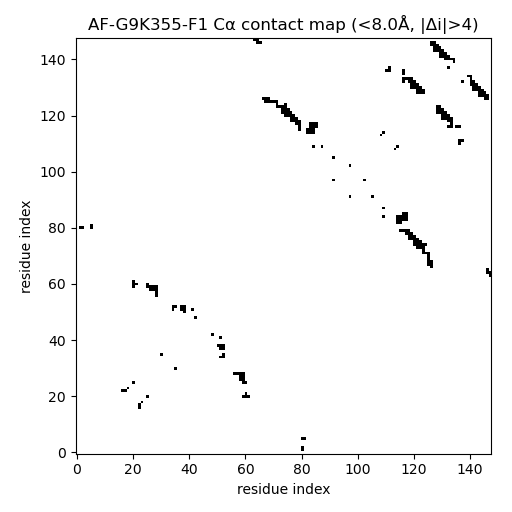 A 1 98 ? -27.172 -1.268 -5.345 1.00 92.12 98 LEU A N 1
ATOM 733 C CA . LEU A 1 98 ? -26.102 -0.496 -5.977 1.00 92.12 98 LEU A CA 1
ATOM 734 C C . LEU A 1 98 ? -26.199 -0.511 -7.504 1.00 92.12 98 LEU A C 1
ATOM 736 O O . LEU A 1 98 ? -26.330 -1.566 -8.136 1.00 92.12 98 LEU A O 1
ATOM 740 N N . ARG A 1 99 ? -26.038 0.661 -8.120 1.00 91.69 99 ARG A N 1
ATOM 741 C CA . ARG A 1 99 ? -25.850 0.792 -9.572 1.00 91.69 99 ARG A CA 1
ATOM 742 C C . ARG A 1 99 ? -24.405 0.484 -9.967 1.00 91.69 99 ARG A C 1
ATOM 744 O O . ARG A 1 99 ? -23.470 0.609 -9.180 1.00 91.69 99 ARG A O 1
ATOM 751 N N . ALA A 1 100 ? -24.190 0.157 -11.242 1.00 92.69 100 ALA A N 1
ATOM 752 C CA . ALA A 1 100 ? -22.860 -0.185 -11.755 1.00 92.69 100 ALA A CA 1
ATOM 753 C C . ALA A 1 100 ? -21.813 0.932 -11.560 1.00 92.69 100 ALA A C 1
ATOM 755 O O . ALA A 1 100 ? -20.644 0.639 -11.318 1.00 92.69 100 ALA A O 1
ATOM 756 N N . SER A 1 101 ? -22.204 2.207 -11.661 1.00 92.94 101 SER A N 1
ATOM 757 C CA . SER A 1 101 ? -21.311 3.349 -11.410 1.00 92.94 101 SER A CA 1
ATOM 758 C C . SER A 1 101 ? -20.910 3.468 -9.939 1.00 92.94 101 SER A C 1
ATOM 760 O O . SER A 1 101 ? -19.750 3.748 -9.649 1.00 92.94 101 SER A O 1
ATOM 762 N N . GLU A 1 102 ? -21.845 3.217 -9.022 1.00 91.31 102 GLU A N 1
ATOM 763 C CA . GLU A 1 102 ? -21.616 3.262 -7.573 1.00 91.31 102 GLU A CA 1
ATOM 764 C C . GLU A 1 102 ? -20.670 2.137 -7.152 1.00 91.31 102 GLU A C 1
ATOM 766 O O . GLU A 1 102 ? -19.662 2.390 -6.498 1.00 91.31 102 GLU A O 1
ATOM 771 N N . ALA A 1 103 ? -20.917 0.915 -7.632 1.00 91.94 103 ALA A N 1
ATOM 772 C CA . ALA A 1 103 ? -20.041 -0.224 -7.376 1.00 91.94 103 ALA A CA 1
ATOM 773 C C . ALA A 1 103 ? -18.615 -0.000 -7.914 1.00 91.94 103 ALA A C 1
ATOM 775 O O . ALA A 1 103 ? -17.641 -0.278 -7.214 1.00 91.94 103 ALA A O 1
ATOM 776 N N . LYS A 1 104 ? -18.471 0.547 -9.134 1.00 93.75 104 LYS A N 1
ATOM 777 C CA . LYS A 1 104 ? -17.155 0.888 -9.709 1.00 93.75 104 LYS A CA 1
ATOM 778 C C . LYS A 1 104 ? -16.414 1.928 -8.874 1.00 93.75 104 LYS A C 1
ATOM 780 O O . LYS A 1 104 ? -15.206 1.797 -8.694 1.00 93.75 104 LYS A O 1
ATOM 785 N N . LYS A 1 105 ? -17.129 2.935 -8.369 1.00 93.75 105 LYS A N 1
ATOM 786 C CA . LYS A 1 105 ? -16.560 3.971 -7.506 1.00 93.75 105 LYS A CA 1
ATOM 787 C C . LYS A 1 105 ? -16.073 3.378 -6.182 1.00 93.75 105 LYS A C 1
ATOM 789 O O . LYS A 1 105 ? -14.910 3.557 -5.854 1.00 93.75 105 LYS A O 1
ATOM 794 N N . ILE A 1 106 ? -16.903 2.591 -5.493 1.00 92.44 106 ILE A N 1
ATOM 795 C CA . ILE A 1 106 ? -16.534 1.923 -4.230 1.00 92.44 106 ILE A CA 1
ATOM 796 C C . ILE A 1 106 ? -15.315 1.018 -4.421 1.00 92.44 106 ILE A C 1
ATOM 798 O O . ILE A 1 106 ? -14.409 1.004 -3.589 1.00 92.44 106 ILE A O 1
ATOM 802 N N . PHE A 1 107 ? -15.267 0.268 -5.524 1.00 90.19 107 PHE A N 1
ATOM 803 C CA . PHE A 1 107 ? -14.109 -0.564 -5.829 1.00 90.19 107 PHE A CA 1
ATOM 804 C C . PHE A 1 107 ? -12.843 0.287 -5.987 1.00 90.19 107 PHE A C 1
ATOM 806 O O . PHE A 1 107 ? -11.847 -0.003 -5.338 1.00 90.19 107 PHE A O 1
ATOM 813 N N . ALA A 1 108 ? -12.902 1.359 -6.783 1.00 92.50 108 ALA A N 1
ATOM 814 C CA . ALA A 1 108 ? -11.760 2.230 -7.059 1.00 92.50 108 ALA A CA 1
ATOM 815 C C . ALA A 1 108 ? -11.308 3.090 -5.863 1.00 92.50 108 ALA A C 1
ATOM 817 O O . ALA A 1 108 ? -10.131 3.423 -5.793 1.00 92.50 108 ALA A O 1
ATOM 818 N N . GLU A 1 109 ? -12.214 3.462 -4.954 1.00 93.06 109 GLU A N 1
ATOM 819 C CA . GLU A 1 109 ? -11.917 4.252 -3.742 1.00 93.06 109 GLU A CA 1
ATOM 820 C C . GLU A 1 109 ? -11.472 3.392 -2.555 1.00 93.06 109 GLU A C 1
ATOM 822 O O . GLU A 1 109 ? -10.983 3.910 -1.551 1.00 93.06 109 GLU A O 1
ATOM 827 N N . THR A 1 110 ? -11.637 2.072 -2.656 1.00 94.00 110 THR A N 1
ATOM 828 C CA . THR A 1 110 ? -11.175 1.136 -1.631 1.00 94.00 110 THR A CA 1
ATOM 829 C C . THR A 1 110 ? -10.056 0.228 -2.122 1.00 94.00 110 THR A C 1
ATOM 831 O O . THR A 1 110 ? -9.677 -0.692 -1.396 1.00 94.00 110 THR A O 1
ATOM 834 N N . ASP A 1 111 ? -9.501 0.443 -3.312 1.00 91.81 111 ASP A N 1
ATOM 835 C CA . ASP A 1 111 ? -8.557 -0.488 -3.926 1.00 91.81 111 ASP A CA 1
ATOM 836 C C . ASP A 1 111 ? -7.183 -0.496 -3.218 1.00 91.81 111 ASP A C 1
ATOM 838 O O . ASP A 1 111 ? -6.820 0.395 -2.443 1.00 91.81 111 ASP A O 1
ATOM 842 N N . HIS A 1 112 ? -6.412 -1.562 -3.444 1.00 92.25 112 HIS A N 1
ATOM 843 C CA . HIS A 1 112 ? -5.018 -1.737 -3.023 1.00 92.25 112 HIS A CA 1
ATOM 844 C C . HIS A 1 112 ? -4.707 -1.361 -1.558 1.00 92.25 112 HIS A C 1
ATOM 846 O O . HIS A 1 112 ? -4.900 -2.162 -0.647 1.00 92.25 112 HIS A O 1
ATOM 852 N N . HIS A 1 113 ? -4.156 -0.170 -1.344 1.00 95.12 113 HIS A N 1
ATOM 853 C CA . HIS A 1 113 ? -3.635 0.354 -0.082 1.00 95.12 113 HIS A CA 1
ATOM 854 C C . HIS A 1 113 ? -4.430 1.571 0.416 1.00 95.12 113 HIS A C 1
ATOM 856 O O . HIS A 1 113 ? -4.081 2.107 1.462 1.00 95.12 113 HIS A O 1
ATOM 862 N N . GLN A 1 114 ? -5.490 1.994 -0.290 1.00 94.75 114 GLN A N 1
ATOM 863 C CA . GLN A 1 114 ? -6.431 3.006 0.219 1.00 94.75 114 GLN A CA 1
ATOM 864 C C . GLN A 1 114 ? -7.199 2.487 1.440 1.00 94.75 114 GLN A C 1
ATOM 866 O O . GLN A 1 114 ? -7.549 3.247 2.333 1.00 94.75 114 GLN A O 1
ATOM 871 N N . THR A 1 115 ? -7.425 1.172 1.500 1.00 95.56 115 THR A N 1
ATOM 872 C CA . THR A 1 115 ? -7.964 0.484 2.677 1.00 95.56 115 THR A CA 1
ATOM 873 C C . THR A 1 115 ? -7.110 -0.727 3.029 1.00 95.56 115 THR A C 1
ATOM 875 O O . THR A 1 115 ? -6.429 -1.310 2.180 1.00 95.56 115 THR A O 1
ATOM 878 N N . GLY A 1 116 ? -7.152 -1.137 4.293 1.00 92.81 116 GLY A N 1
ATOM 879 C CA . GLY A 1 116 ? -6.473 -2.334 4.768 1.00 92.81 116 GLY A CA 1
ATOM 880 C C . GLY A 1 116 ? -7.195 -3.625 4.378 1.00 92.81 116 GLY A C 1
ATOM 881 O O . GLY A 1 116 ? -8.416 -3.670 4.213 1.00 92.81 116 GLY A O 1
ATOM 882 N N . GLY A 1 117 ? -6.435 -4.719 4.307 1.00 93.12 117 GLY A N 1
ATOM 883 C CA . GLY A 1 117 ? -6.991 -6.055 4.530 1.00 93.12 117 GLY A CA 1
ATOM 884 C C . GLY A 1 117 ? -7.363 -6.262 6.001 1.00 93.12 117 GLY A C 1
ATOM 885 O O . GLY A 1 117 ? -7.308 -5.325 6.789 1.00 93.12 117 GLY A O 1
ATOM 886 N N . MET A 1 118 ? -7.687 -7.491 6.407 1.00 94.50 118 MET A N 1
ATOM 887 C CA . MET A 1 118 ? -7.955 -7.792 7.827 1.00 94.50 118 MET A CA 1
ATOM 888 C C . MET A 1 118 ? -6.689 -8.091 8.641 1.00 94.50 118 MET A C 1
ATOM 890 O O . MET A 1 118 ? -6.710 -8.055 9.870 1.00 94.50 118 MET A O 1
ATOM 894 N N . TYR A 1 119 ? -5.585 -8.406 7.964 1.00 95.38 119 TYR A N 1
ATOM 895 C CA . TYR A 1 119 ? -4.302 -8.688 8.593 1.00 95.38 119 TYR A CA 1
ATOM 896 C C . TYR A 1 119 ? -3.136 -8.435 7.631 1.00 95.38 119 TYR A C 1
ATOM 898 O O . TYR A 1 119 ? -3.318 -8.377 6.411 1.00 95.38 119 TYR A O 1
ATOM 906 N N . LEU A 1 120 ? -1.930 -8.386 8.196 1.00 96.56 120 LEU A N 1
ATOM 907 C CA . LEU A 1 120 ? -0.660 -8.591 7.500 1.00 96.56 120 LEU A CA 1
ATOM 908 C C . LEU A 1 120 ? 0.190 -9.582 8.296 1.00 96.56 120 LEU A C 1
ATOM 910 O O . LEU A 1 120 ? 0.237 -9.528 9.525 1.00 96.56 120 LEU A O 1
ATOM 914 N N . ARG A 1 121 ? 0.884 -10.487 7.608 1.00 97.75 121 ARG A N 1
ATOM 915 C CA . ARG A 1 121 ? 1.985 -11.253 8.211 1.00 97.75 121 ARG A CA 1
ATOM 916 C C . ARG A 1 121 ? 3.271 -10.827 7.539 1.00 97.75 121 ARG A C 1
ATOM 918 O O . ARG A 1 121 ? 3.317 -10.755 6.313 1.00 97.75 121 ARG A O 1
ATOM 925 N N . ILE A 1 122 ? 4.279 -10.509 8.333 1.00 98.38 122 ILE A N 1
ATOM 926 C CA . ILE A 1 122 ? 5.546 -9.985 7.841 1.00 98.38 122 ILE A CA 1
ATOM 927 C C . ILE A 1 122 ? 6.662 -10.846 8.410 1.00 98.38 122 ILE A C 1
ATOM 929 O O . ILE A 1 122 ? 6.766 -11.024 9.621 1.00 98.38 122 ILE A O 1
ATOM 933 N N . ASN A 1 123 ? 7.506 -11.344 7.517 1.00 98.38 123 ASN A N 1
ATOM 934 C CA . ASN A 1 123 ? 8.810 -11.884 7.849 1.00 98.38 123 ASN A CA 1
ATOM 935 C C . ASN A 1 123 ? 9.855 -10.857 7.397 1.00 98.38 123 ASN A C 1
ATOM 937 O O . ASN A 1 123 ? 10.070 -10.684 6.195 1.00 98.38 123 ASN A O 1
ATOM 941 N N . GLN A 1 124 ? 10.417 -10.120 8.353 1.00 98.44 124 GLN A N 1
ATOM 942 C CA . GLN A 1 124 ? 11.462 -9.127 8.112 1.00 98.44 124 GLN A CA 1
ATOM 943 C C . GLN A 1 124 ? 12.828 -9.714 8.467 1.00 98.44 124 GLN A C 1
ATOM 945 O O . GLN A 1 124 ? 12.952 -10.381 9.493 1.00 98.44 124 GLN A O 1
ATOM 950 N N . HIS A 1 125 ? 13.818 -9.420 7.625 1.00 98.00 125 HIS A N 1
ATOM 951 C CA . HIS A 1 125 ? 15.233 -9.609 7.906 1.00 98.00 125 HIS A CA 1
ATOM 952 C C . HIS A 1 125 ? 16.021 -8.415 7.354 1.00 98.00 125 HIS A C 1
ATOM 954 O O . HIS A 1 125 ? 16.268 -8.319 6.146 1.00 98.00 125 HIS A O 1
ATOM 960 N N . GLY A 1 126 ? 16.366 -7.471 8.226 1.00 97.88 126 GLY A N 1
ATOM 961 C CA . GLY A 1 126 ? 17.023 -6.227 7.845 1.00 97.88 126 GLY A CA 1
ATOM 962 C C . GLY A 1 126 ? 16.193 -5.426 6.840 1.00 97.88 126 GLY A C 1
ATOM 963 O O . GLY A 1 126 ? 15.089 -4.963 7.149 1.00 97.88 126 GLY A O 1
ATOM 964 N N . ASP A 1 127 ? 16.749 -5.241 5.641 1.00 98.06 127 ASP A N 1
ATOM 965 C CA . ASP A 1 127 ? 16.169 -4.480 4.529 1.00 98.06 127 ASP A CA 1
ATOM 966 C C . ASP A 1 127 ? 15.349 -5.337 3.546 1.00 98.06 127 ASP A C 1
ATOM 968 O O . ASP A 1 127 ? 14.837 -4.810 2.555 1.00 98.06 127 ASP A O 1
ATOM 972 N N . VAL A 1 128 ? 15.188 -6.636 3.822 1.00 98.50 128 VAL A N 1
ATOM 973 C CA . VAL A 1 128 ? 14.364 -7.565 3.039 1.00 98.50 128 VAL A CA 1
ATOM 974 C C . VAL A 1 128 ? 13.130 -7.969 3.842 1.00 98.50 128 VAL A C 1
ATOM 976 O O . VAL A 1 128 ? 13.206 -8.287 5.028 1.00 98.50 128 VAL A O 1
ATOM 979 N N . CYS A 1 129 ? 11.969 -7.975 3.189 1.00 98.25 129 CYS A N 1
ATOM 980 C CA . CYS A 1 129 ? 10.702 -8.379 3.794 1.00 98.25 129 CYS A CA 1
ATOM 981 C C . CYS A 1 129 ? 9.935 -9.337 2.885 1.00 98.25 129 CYS A C 1
ATOM 983 O O . CYS A 1 129 ? 9.812 -9.103 1.683 1.00 98.25 129 CYS A O 1
ATOM 985 N N . THR A 1 130 ? 9.338 -10.370 3.479 1.00 98.25 130 THR A N 1
ATOM 986 C CA . THR A 1 130 ? 8.261 -11.163 2.873 1.00 98.25 130 THR A CA 1
ATOM 987 C C . THR A 1 130 ? 6.953 -10.835 3.574 1.00 98.25 130 THR A C 1
ATOM 989 O O . THR A 1 130 ? 6.881 -10.883 4.799 1.00 98.25 130 THR A O 1
ATOM 992 N N . VAL A 1 131 ? 5.924 -10.488 2.806 1.00 97.69 131 VAL A N 1
ATOM 993 C CA . VAL A 1 131 ? 4.619 -10.065 3.322 1.00 97.69 131 VAL A CA 1
ATOM 994 C C . VAL A 1 131 ? 3.522 -10.959 2.758 1.00 97.69 131 VAL A C 1
ATOM 996 O O . VAL A 1 131 ? 3.428 -11.114 1.537 1.00 97.69 131 VAL A O 1
ATOM 999 N N . ASP A 1 132 ? 2.672 -11.478 3.643 1.00 95.19 132 ASP A N 1
ATOM 1000 C CA . ASP A 1 132 ? 1.422 -12.158 3.306 1.00 95.19 132 ASP A CA 1
ATOM 1001 C C . ASP A 1 132 ? 0.249 -11.172 3.492 1.00 95.19 132 ASP A C 1
ATOM 1003 O O . ASP A 1 132 ? -0.181 -10.939 4.633 1.00 95.19 132 ASP A O 1
ATOM 1007 N N . PRO A 1 133 ? -0.253 -10.534 2.415 1.00 90.81 133 PRO A N 1
ATOM 1008 C CA . PRO A 1 133 ? -1.406 -9.650 2.500 1.00 90.81 133 PRO A CA 1
ATOM 1009 C C . PRO A 1 133 ? -2.740 -10.409 2.479 1.00 90.81 133 PRO A C 1
ATOM 1011 O O . PRO A 1 133 ? -2.816 -11.614 2.238 1.00 90.81 133 PRO A O 1
ATOM 1014 N N . PHE A 1 134 ? -3.825 -9.668 2.695 1.00 83.00 134 PHE A N 1
ATOM 1015 C CA . PHE A 1 134 ? -5.183 -10.180 2.556 1.00 83.00 134 PHE A CA 1
ATOM 1016 C C . PHE A 1 134 ? -5.539 -10.417 1.077 1.00 83.00 134 PHE A C 1
ATOM 1018 O O . PHE A 1 134 ? -5.596 -9.478 0.278 1.00 83.00 134 PHE A O 1
ATOM 1025 N N . VAL A 1 135 ? -5.799 -11.677 0.717 1.00 84.25 135 VAL A N 1
ATOM 1026 C CA . VAL A 1 135 ? -6.013 -12.118 -0.678 1.00 84.25 135 VAL A CA 1
ATOM 1027 C C . VAL A 1 135 ? -7.265 -11.546 -1.338 1.00 84.25 135 VAL A C 1
ATOM 1029 O O . VAL A 1 135 ? -7.318 -11.479 -2.559 1.00 84.25 135 VAL A O 1
ATOM 1032 N N . ALA A 1 136 ? -8.246 -11.070 -0.561 1.00 85.06 136 ALA A N 1
ATOM 1033 C CA . ALA A 1 136 ? -9.423 -10.412 -1.132 1.00 85.06 136 ALA A CA 1
ATOM 1034 C C . ALA A 1 136 ? -9.075 -9.102 -1.866 1.00 85.06 136 ALA A C 1
ATOM 1036 O O . ALA A 1 136 ? -9.877 -8.619 -2.656 1.00 85.06 136 ALA A O 1
ATOM 1037 N N . LYS A 1 137 ? -7.887 -8.535 -1.605 1.00 91.62 137 LYS A N 1
ATOM 1038 C CA . LYS A 1 137 ? -7.399 -7.294 -2.225 1.00 91.62 137 LYS A CA 1
ATOM 1039 C C . LYS A 1 137 ? -6.278 -7.523 -3.226 1.00 91.62 137 LYS A C 1
ATOM 1041 O O . LYS A 1 137 ? -6.192 -6.842 -4.237 1.00 91.62 137 LYS A O 1
ATOM 1046 N N . PHE A 1 138 ? -5.381 -8.457 -2.924 1.00 91.56 138 PHE A N 1
ATOM 1047 C CA . PHE A 1 138 ? -4.182 -8.684 -3.718 1.00 91.56 138 PHE A CA 1
ATOM 1048 C C . PHE A 1 138 ? -4.192 -10.093 -4.293 1.00 91.56 138 PHE A C 1
ATOM 1050 O O . PHE A 1 138 ? -4.191 -11.069 -3.548 1.00 91.56 138 PHE A O 1
ATOM 1057 N N . ALA A 1 139 ? -4.092 -10.195 -5.620 1.00 90.38 139 ALA A N 1
ATOM 1058 C CA . ALA A 1 139 ? -4.068 -11.482 -6.316 1.00 90.38 139 ALA A CA 1
ATOM 1059 C C . AL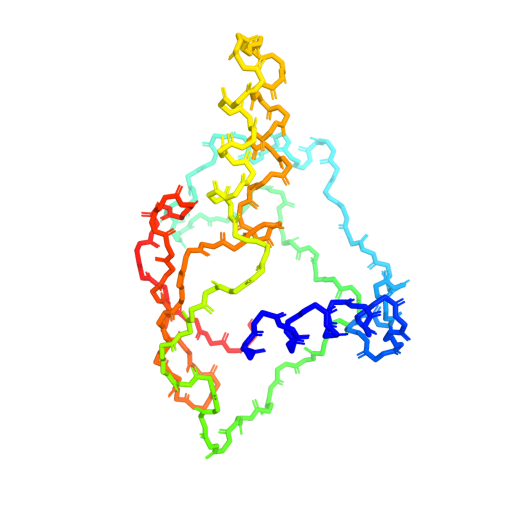A A 1 139 ? -2.892 -12.382 -5.887 1.00 90.38 139 ALA A C 1
ATOM 1061 O O . ALA A 1 139 ? -2.997 -13.605 -5.896 1.00 90.38 139 ALA A O 1
ATOM 1062 N N . ARG A 1 140 ? -1.754 -11.789 -5.493 1.00 90.06 140 ARG A N 1
ATOM 1063 C CA . ARG A 1 140 ? -0.591 -12.532 -4.996 1.00 90.06 140 ARG A CA 1
ATOM 1064 C C . ARG A 1 140 ? -0.631 -12.639 -3.470 1.00 90.06 140 ARG A C 1
ATOM 1066 O O . ARG A 1 140 ? -0.425 -11.646 -2.777 1.00 90.06 140 ARG A O 1
ATOM 1073 N N . ALA A 1 141 ? -0.787 -13.864 -2.970 1.00 90.38 141 ALA A N 1
ATOM 1074 C CA . ALA A 1 141 ? -0.900 -14.158 -1.539 1.00 90.38 141 ALA A CA 1
ATOM 1075 C C . ALA A 1 141 ? 0.379 -13.911 -0.720 1.00 90.38 141 ALA A C 1
ATOM 1077 O O . ALA A 1 141 ? 0.283 -13.753 0.492 1.00 90.38 141 ALA A O 1
ATOM 1078 N N . LYS A 1 142 ? 1.560 -13.887 -1.357 1.00 95.00 142 LYS A N 1
ATOM 1079 C CA . LYS A 1 142 ? 2.858 -13.608 -0.719 1.00 95.00 142 LYS A CA 1
ATOM 1080 C C . LYS A 1 142 ? 3.761 -12.802 -1.641 1.00 95.00 142 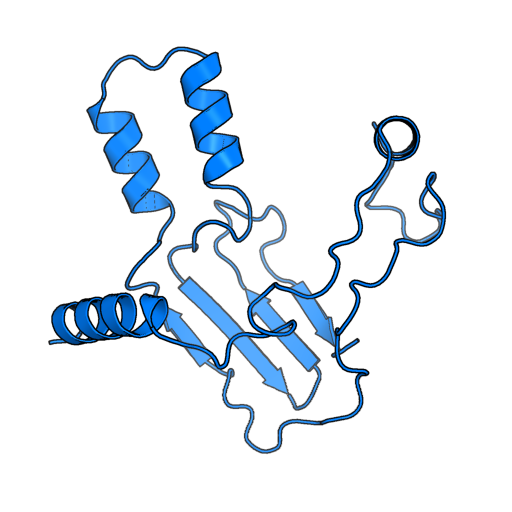LYS A C 1
ATOM 1082 O O . LYS A 1 142 ? 3.885 -13.140 -2.819 1.00 95.00 142 LYS A O 1
ATOM 1087 N N . ARG A 1 143 ? 4.437 -11.770 -1.139 1.00 96.31 143 ARG A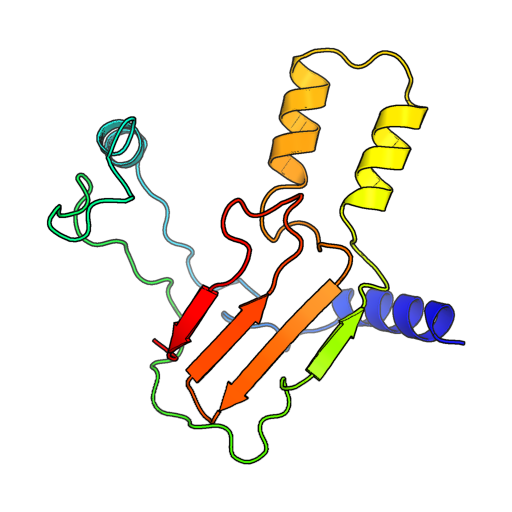 N 1
ATOM 1088 C CA . ARG A 1 143 ? 5.428 -11.008 -1.922 1.00 96.31 143 ARG A CA 1
ATOM 1089 C C . ARG A 1 143 ? 6.684 -10.744 -1.104 1.00 96.31 143 ARG A C 1
ATOM 1091 O O . ARG A 1 143 ? 6.581 -10.366 0.057 1.00 96.31 143 ARG A O 1
ATOM 1098 N N . THR A 1 144 ? 7.840 -10.879 -1.739 1.00 97.88 144 THR A N 1
ATOM 1099 C CA . THR A 1 144 ? 9.140 -10.548 -1.149 1.00 97.88 144 THR A CA 1
ATOM 1100 C C . THR A 1 144 ? 9.747 -9.376 -1.898 1.00 97.88 144 THR A C 1
ATOM 1102 O O . THR A 1 144 ? 9.689 -9.339 -3.129 1.00 97.88 144 THR A O 1
ATOM 1105 N N . TRP A 1 145 ? 10.292 -8.417 -1.162 1.00 98.12 145 TRP A N 1
ATOM 1106 C CA . TRP A 1 145 ? 10.940 -7.230 -1.711 1.00 98.12 145 TRP A CA 1
ATOM 1107 C C . TRP A 1 145 ? 12.073 -6.769 -0.791 1.00 98.12 145 TRP A C 1
ATOM 1109 O O . TRP A 1 145 ? 12.114 -7.120 0.391 1.00 98.12 145 TRP A O 1
ATOM 1119 N N . LYS A 1 146 ? 13.007 -6.017 -1.371 1.00 98.25 146 LYS A N 1
ATOM 1120 C CA . LYS A 1 146 ? 14.130 -5.370 -0.691 1.00 98.25 146 LYS A CA 1
ATOM 1121 C C . LYS A 1 146 ? 13.893 -3.858 -0.696 1.00 98.25 146 LYS A C 1
ATOM 1123 O O . LYS A 1 146 ? 13.143 -3.381 -1.537 1.00 98.25 146 LYS A O 1
ATOM 1128 N N . SER A 1 147 ? 14.478 -3.131 0.249 1.00 97.69 147 SER A N 1
ATOM 1129 C CA . SER A 1 147 ? 14.481 -1.665 0.245 1.00 97.69 147 SER A CA 1
ATOM 1130 C C . SER A 1 147 ? 15.133 -1.105 -1.030 1.00 97.69 147 SER A C 1
ATOM 1132 O O . SER A 1 147 ? 16.260 -1.493 -1.354 1.00 97.69 147 SER A O 1
ATOM 1134 N N . GLY A 1 148 ? 14.442 -0.179 -1.706 1.00 94.75 148 GLY A N 1
ATOM 1135 C CA . GLY A 1 148 ? 14.807 0.358 -3.029 1.00 94.75 148 GLY A CA 1
ATOM 1136 C C . GLY A 1 148 ? 14.199 -0.414 -4.196 1.00 94.75 148 GLY A C 1
ATOM 1137 O O . GLY A 1 148 ? 14.453 0.015 -5.340 1.00 94.75 148 GLY A O 1
#

Nearest PDB structures (foldseek):
  1vpr-assembly1_A  TM=1.005E+00  e=9.242E-21  Lingulaulax polyedra
  8wgz-assembly1_B  TM=4.082E-01  e=4.312E+00  Monkeypox virus

Solvent-accessible surface area (backbone atoms only — not comparable to full-atom values): 9082 Å² total; per-residue (Å²): 109,72,63,64,52,51,54,52,53,54,61,49,57,79,72,58,83,79,46,67,37,74,58,67,67,40,64,76,75,77,80,51,73,65,41,54,56,56,45,63,90,57,68,87,82,48,87,86,63,76,63,72,61,53,83,78,81,78,53,50,72,65,77,79,67,81,80,62,53,88,76,35,86,70,45,46,78,47,71,57,85,70,65,33,39,68,59,58,51,52,51,58,56,69,70,55,88,75,51,74,70,56,52,52,46,54,50,68,70,43,38,74,80,73,18,41,45,68,40,41,36,32,52,46,57,49,45,34,37,38,38,36,53,35,56,95,67,35,93,63,54,62,51,73,51,60,70,118

Mean predicted aligned error: 3.63 Å

Organism: NCBI:txid295513

pLDDT: mean 95.58, std 2.89, range [83.0, 98.5]

Radius of gyration: 18.69 Å; Cα contacts (8 Å, |Δi|>4): 143; chains: 1; bounding box: 50×33×49 Å

Foldseek 3Di:
DVLVVVVVVVVVVVVDQPDACRSVPFDADDDDPVLVVQQPPPDPVDPVDARRSHDDDDGPRDDDDDFWDDPQVQAAKFFDNPQALVVLVVVVVVVPDDDPVRVVVSPVCNADVNGAHGMKHWDDDTQKIKIQGHCVHPVDRIDIDGGD

Secondary structure (DSSP, 8-state):
-HHHHHHHHHHHHTT----HHHHHTSPPP---HHHHHHTTT--TT-TTSPPTT-SPPPPTTPPPS----SS-TT-EEEE--SSBHHHHHHHHHHT-S--HHHHHHHHHHSSTTTSB-SEEEEEEETTEEEEE--TTT-S-S-EEEE--